Protein AF-A0A0F9K6M1-F1 (afdb_monomer_lite)

Secondary structure (DSSP, 8-state):
---------S-SS-SSTTS--SSS-TTTS------PPTTHHHHHHHHHHTT--HHHHHHHHT--HHHHHHHHHT--

Radius of gyration: 18.56 Å; chains: 1; bounding box: 41×33×42 Å

Organism: NCBI:txid412755

pLDDT: mean 71.0, std 18.12, range [41.09, 94.06]

Sequence (76 aa):
MANSVVGRDGCDVDSKCLECPLSSCLYDGVLPRQRVPYGSQPRAMELRDMGRSALEIAATLGISRRSVDRLLRGSN

Structure (mmCIF, N/CA/C/O backbone):
data_AF-A0A0F9K6M1-F1
#
_entry.id   AF-A0A0F9K6M1-F1
#
loop_
_atom_site.group_PDB
_atom_site.id
_atom_site.type_symbol
_atom_site.label_atom_id
_atom_site.label_alt_id
_atom_site.label_comp_id
_atom_site.label_asym_id
_atom_site.label_entity_id
_atom_site.label_seq_id
_atom_site.pdbx_PDB_ins_code
_atom_site.Cartn_x
_atom_site.Cartn_y
_atom_site.Cartn_z
_atom_site.occupancy
_atom_site.B_iso_or_equiv
_atom_site.auth_seq_id
_atom_site.auth_comp_id
_atom_site.auth_asym_id
_atom_site.auth_atom_id
_atom_site.pdbx_PDB_model_num
ATOM 1 N N . MET A 1 1 ? 27.018 13.162 -25.861 1.00 41.09 1 MET A N 1
ATOM 2 C CA . MET A 1 1 ? 25.642 13.103 -25.324 1.00 41.09 1 MET A CA 1
ATOM 3 C C . MET A 1 1 ? 24.913 11.992 -26.066 1.00 41.09 1 MET A C 1
ATOM 5 O O . MET A 1 1 ? 24.391 12.241 -27.141 1.00 41.09 1 MET A O 1
ATOM 9 N N . ALA A 1 2 ? 24.981 10.754 -25.569 1.00 42.88 2 ALA A N 1
ATOM 10 C CA . ALA A 1 2 ? 24.275 9.618 -26.159 1.00 42.88 2 ALA A CA 1
ATOM 11 C C . ALA A 1 2 ? 23.104 9.273 -25.239 1.00 42.88 2 ALA A C 1
ATOM 13 O O . ALA A 1 2 ? 23.290 8.812 -24.116 1.00 42.88 2 ALA A O 1
ATOM 14 N N . ASN A 1 3 ? 21.910 9.620 -25.704 1.00 46.16 3 ASN A N 1
ATOM 15 C CA . ASN A 1 3 ? 20.644 9.356 -25.048 1.00 46.16 3 ASN A CA 1
ATOM 16 C C . ASN A 1 3 ? 20.241 7.919 -25.413 1.00 46.16 3 ASN A C 1
ATOM 18 O O . ASN A 1 3 ? 19.593 7.697 -26.433 1.00 46.16 3 ASN A O 1
ATOM 22 N N . SER A 1 4 ? 20.718 6.938 -24.645 1.00 44.97 4 SER A N 1
ATOM 23 C CA . SER A 1 4 ? 20.327 5.541 -24.834 1.00 44.97 4 SER A CA 1
ATOM 24 C C . SER A 1 4 ? 18.992 5.306 -24.146 1.00 44.97 4 SER A C 1
ATOM 26 O O . SER A 1 4 ? 18.904 5.217 -22.922 1.00 44.97 4 SER A O 1
ATOM 28 N N . VAL A 1 5 ? 17.954 5.228 -24.974 1.00 50.31 5 VAL A N 1
ATOM 29 C CA . VAL A 1 5 ? 16.657 4.637 -24.653 1.00 50.31 5 VAL A CA 1
ATOM 30 C C . VAL A 1 5 ? 16.901 3.324 -23.906 1.00 50.31 5 VAL A C 1
ATOM 32 O O . VAL A 1 5 ? 17.492 2.395 -24.452 1.00 50.31 5 VAL A O 1
ATOM 35 N N . VAL A 1 6 ? 16.479 3.261 -22.643 1.00 48.84 6 VAL A N 1
ATOM 36 C CA . VAL A 1 6 ? 16.425 2.016 -21.870 1.00 48.84 6 VAL A CA 1
ATOM 37 C C . VAL A 1 6 ? 15.311 1.171 -22.487 1.00 48.84 6 VAL A C 1
ATOM 39 O O . VAL A 1 6 ? 14.133 1.340 -22.165 1.00 48.84 6 VAL A O 1
ATOM 42 N N . GLY A 1 7 ? 15.698 0.337 -23.455 1.00 41.47 7 GLY A N 1
ATOM 43 C CA . GLY A 1 7 ? 14.855 -0.686 -24.062 1.00 41.47 7 GLY A CA 1
ATOM 44 C C . GLY A 1 7 ? 14.315 -1.618 -22.985 1.00 41.47 7 GLY A C 1
ATOM 45 O O . GLY A 1 7 ? 15.018 -1.992 -22.043 1.00 41.47 7 GLY A O 1
ATOM 46 N N . ARG A 1 8 ? 13.030 -1.945 -23.099 1.00 44.69 8 ARG A N 1
ATOM 47 C CA . ARG A 1 8 ? 12.278 -2.819 -22.191 1.00 44.69 8 ARG A CA 1
ATOM 48 C C . ARG A 1 8 ? 12.518 -4.291 -22.530 1.00 44.69 8 ARG A C 1
ATOM 50 O O . ARG A 1 8 ? 11.618 -5.108 -22.374 1.00 44.69 8 ARG A O 1
ATOM 57 N N . ASP A 1 9 ? 13.720 -4.632 -22.964 1.00 44.16 9 ASP A N 1
ATOM 58 C CA . ASP A 1 9 ? 13.954 -5.893 -23.654 1.00 44.16 9 ASP A CA 1
ATOM 59 C C . ASP A 1 9 ? 14.669 -6.833 -22.692 1.00 44.16 9 ASP A C 1
ATOM 61 O O . ASP A 1 9 ? 15.859 -7.137 -22.779 1.00 44.16 9 ASP A O 1
ATOM 65 N N . GLY A 1 10 ? 13.903 -7.272 -21.694 1.00 48.56 10 GLY A N 1
ATOM 66 C CA . GLY A 1 10 ? 14.231 -8.500 -20.997 1.00 48.56 10 GLY A CA 1
ATOM 67 C C . GLY A 1 10 ? 14.125 -9.641 -21.992 1.00 48.56 10 GLY A C 1
ATOM 68 O O . GLY A 1 10 ? 13.028 -10.138 -22.206 1.00 48.56 10 GLY A O 1
ATOM 69 N N . CYS A 1 11 ? 15.260 -10.046 -22.563 1.00 53.78 11 CYS A N 1
ATOM 70 C CA . CYS A 1 11 ? 15.374 -11.214 -23.436 1.00 53.78 11 CYS A CA 1
ATOM 71 C C . CYS A 1 11 ? 14.565 -11.151 -24.750 1.00 53.78 11 CYS A C 1
ATOM 73 O O . CYS A 1 11 ? 13.766 -12.037 -25.025 1.00 53.78 11 CYS A O 1
ATOM 75 N N . ASP A 1 12 ? 14.853 -10.195 -25.637 1.00 52.34 12 ASP A N 1
ATOM 76 C CA . ASP A 1 12 ? 14.432 -10.320 -27.053 1.00 52.34 12 ASP A CA 1
ATOM 77 C C . ASP A 1 12 ? 15.165 -11.455 -27.805 1.00 52.34 12 ASP A C 1
ATOM 79 O O . ASP A 1 12 ? 14.782 -11.839 -28.907 1.00 52.34 12 ASP A O 1
ATOM 83 N N . VAL A 1 13 ? 16.239 -11.994 -27.219 1.00 53.25 13 VAL A N 1
ATOM 84 C CA . VAL A 1 13 ? 17.119 -13.002 -27.834 1.00 53.25 13 VAL A CA 1
ATOM 85 C C . VAL A 1 13 ? 16.846 -14.437 -27.392 1.00 53.25 13 VAL A C 1
ATOM 87 O O . VAL A 1 13 ? 17.222 -15.347 -28.122 1.00 53.25 13 VAL A O 1
ATOM 90 N N . ASP A 1 14 ? 16.192 -14.665 -26.248 1.00 51.25 14 ASP A N 1
ATOM 91 C CA . ASP A 1 14 ? 15.980 -16.025 -25.742 1.00 51.25 14 ASP A CA 1
ATOM 92 C C . ASP A 1 14 ? 14.682 -16.178 -24.949 1.00 51.25 14 ASP A C 1
ATOM 94 O O . ASP A 1 14 ? 14.338 -15.358 -24.105 1.00 51.25 14 ASP A O 1
ATOM 98 N N . SER A 1 15 ? 13.951 -17.269 -25.178 1.00 58.53 15 SER A N 1
ATOM 99 C CA . SER A 1 15 ? 12.617 -17.468 -24.579 1.00 58.53 15 SER A CA 1
ATOM 100 C C . SER A 1 15 ? 12.658 -17.770 -23.073 1.00 58.53 15 SER A C 1
ATOM 102 O O . SER A 1 15 ? 11.609 -17.883 -22.431 1.00 58.53 15 SER A O 1
ATOM 104 N N . LYS A 1 16 ? 13.856 -17.952 -22.499 1.00 57.78 16 LYS A N 1
ATOM 105 C CA . LYS A 1 16 ? 14.068 -18.331 -21.099 1.00 57.78 16 LYS A CA 1
ATOM 106 C C . LYS A 1 16 ? 15.235 -17.560 -20.492 1.00 57.78 16 LYS A C 1
ATOM 108 O O . LYS A 1 16 ? 16.342 -17.560 -21.015 1.00 57.78 16 LYS A O 1
ATOM 113 N N . CYS A 1 17 ? 15.019 -17.008 -19.300 1.00 58.03 17 CYS A N 1
ATOM 114 C CA . CYS A 1 17 ? 16.027 -16.220 -18.587 1.00 58.03 17 CYS A CA 1
ATOM 115 C C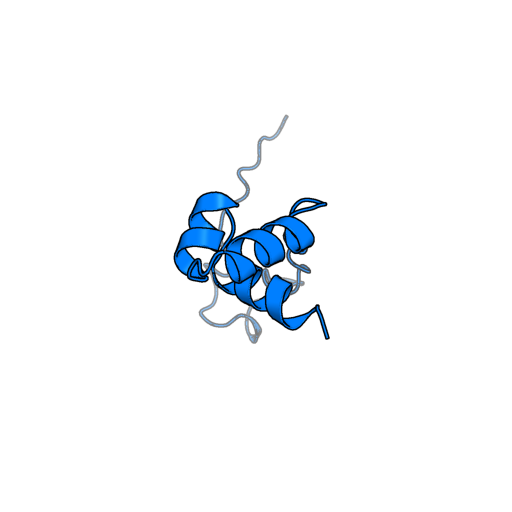 . CYS A 1 17 ? 17.335 -16.973 -18.277 1.00 58.03 17 CYS A C 1
ATOM 117 O O . CYS A 1 17 ? 18.375 -16.337 -18.174 1.00 58.03 17 CYS A O 1
ATOM 119 N N . LEU A 1 18 ? 17.291 -18.302 -18.115 1.00 57.22 18 LEU A N 1
ATOM 120 C CA . LEU A 1 18 ? 18.459 -19.133 -17.778 1.00 57.22 18 LEU A CA 1
ATOM 121 C C . LEU A 1 18 ? 19.342 -19.486 -18.984 1.00 57.22 18 LEU A C 1
ATOM 123 O O . LEU A 1 18 ? 20.445 -19.987 -18.794 1.00 57.22 18 LEU A O 1
ATOM 127 N N . GLU A 1 19 ? 18.855 -19.256 -20.202 1.00 62.53 19 GLU A N 1
ATOM 128 C CA . GLU A 1 19 ? 19.590 -19.513 -21.449 1.00 62.53 19 GLU A CA 1
ATOM 129 C C . GLU A 1 19 ? 20.160 -18.201 -22.032 1.00 62.53 19 GLU A C 1
ATOM 131 O O . GLU A 1 19 ? 20.885 -18.214 -23.020 1.00 62.53 19 GLU A O 1
ATOM 136 N N . CYS A 1 20 ? 19.904 -17.061 -21.375 1.00 63.84 20 CYS A N 1
ATOM 137 C CA . CYS A 1 20 ? 20.354 -15.754 -21.832 1.00 63.84 20 CYS A CA 1
ATOM 138 C C . CYS A 1 20 ? 21.882 -15.592 -21.688 1.00 63.84 20 CYS A C 1
ATOM 140 O O . CYS A 1 20 ? 22.404 -15.740 -20.581 1.00 63.84 20 CYS A O 1
ATOM 142 N N . PRO A 1 21 ? 22.608 -15.186 -22.750 1.00 65.88 21 PRO A N 1
ATOM 143 C CA . PRO A 1 21 ? 24.057 -14.972 -22.693 1.00 65.88 21 PRO A CA 1
ATOM 144 C C . PRO A 1 21 ? 24.467 -13.693 -21.937 1.00 65.88 21 PRO A C 1
ATOM 146 O O . PRO A 1 21 ? 25.656 -13.383 -21.847 1.00 65.88 21 PRO A O 1
ATOM 149 N N . LEU A 1 22 ? 23.509 -12.915 -21.421 1.00 61.75 22 LEU A N 1
ATOM 150 C CA . LEU A 1 22 ? 23.790 -11.724 -20.623 1.00 61.75 22 LEU A CA 1
ATOM 151 C C . LEU A 1 22 ? 24.279 -12.116 -19.223 1.00 61.75 22 LEU A C 1
ATOM 153 O O . LEU A 1 22 ? 23.755 -13.025 -18.589 1.00 61.75 22 LEU A O 1
ATOM 157 N N . SER A 1 23 ? 25.248 -11.364 -18.699 1.00 61.91 23 SER A N 1
ATOM 158 C CA . SER A 1 23 ? 25.867 -11.609 -17.387 1.00 61.91 23 SER A CA 1
ATOM 159 C C . SER A 1 23 ? 24.929 -11.422 -16.185 1.00 61.91 23 SER A C 1
ATOM 161 O O . SER A 1 23 ? 25.326 -11.700 -15.056 1.00 61.91 23 SER A O 1
ATOM 163 N N . SER A 1 24 ? 23.718 -10.904 -16.397 1.00 57.25 24 SER A N 1
ATOM 164 C CA . SER A 1 24 ? 22.712 -10.689 -15.354 1.00 57.25 24 SER A CA 1
ATOM 165 C C . SER A 1 24 ? 21.303 -10.750 -15.939 1.00 57.25 24 SER A C 1
ATOM 167 O O . SER A 1 24 ? 21.025 -10.091 -16.946 1.00 57.25 24 SER A O 1
ATOM 169 N N . CYS A 1 25 ? 20.397 -11.475 -15.281 1.00 62.44 25 CYS A N 1
ATOM 170 C CA . CYS A 1 25 ? 18.988 -11.492 -15.654 1.00 62.44 25 CYS A CA 1
ATOM 171 C C . CYS A 1 25 ? 18.333 -10.132 -15.354 1.00 62.44 25 CYS A C 1
ATOM 173 O O . CYS A 1 25 ? 18.599 -9.521 -14.318 1.00 62.44 25 CYS A O 1
ATOM 175 N N . LEU A 1 26 ? 17.400 -9.683 -16.205 1.00 59.12 26 LEU A N 1
ATOM 176 C CA . LEU A 1 26 ? 16.592 -8.483 -15.934 1.00 59.12 26 LEU A CA 1
ATOM 177 C C . LEU A 1 26 ? 15.846 -8.586 -14.585 1.00 59.12 26 LEU A C 1
ATOM 179 O O . LEU A 1 26 ? 15.609 -7.575 -13.926 1.00 59.12 26 LEU A O 1
ATOM 183 N N . TYR A 1 27 ? 15.510 -9.808 -14.161 1.00 56.16 27 TYR A N 1
ATOM 184 C CA . TYR A 1 27 ? 14.841 -10.094 -12.891 1.00 56.16 27 TYR A CA 1
ATOM 185 C C . TYR A 1 27 ? 15.799 -10.304 -11.702 1.00 56.16 27 TYR A C 1
ATOM 187 O O . TYR A 1 27 ? 15.322 -10.342 -10.569 1.00 56.16 27 TYR A O 1
ATOM 195 N N . ASP A 1 28 ? 17.116 -10.416 -11.934 1.00 56.41 28 ASP A N 1
ATOM 196 C CA . ASP A 1 28 ? 18.130 -10.496 -10.861 1.00 56.41 28 ASP A CA 1
ATOM 197 C C . ASP A 1 28 ? 18.458 -9.124 -10.273 1.00 56.41 28 ASP A C 1
ATOM 199 O O . ASP A 1 28 ? 18.965 -9.012 -9.152 1.00 56.41 28 ASP A O 1
ATOM 203 N N . GLY A 1 29 ? 18.128 -8.052 -10.998 1.00 52.34 29 GLY A N 1
ATOM 204 C CA . GLY A 1 29 ? 18.044 -6.736 -10.399 1.00 52.34 29 GLY A CA 1
ATOM 205 C C . GLY A 1 29 ? 16.976 -6.787 -9.319 1.00 52.34 29 GLY A C 1
ATOM 206 O O . GLY A 1 29 ? 15.796 -6.940 -9.632 1.00 52.34 29 GLY A O 1
ATOM 207 N N . VAL A 1 30 ? 17.381 -6.662 -8.050 1.00 51.31 30 VAL A N 1
ATOM 208 C CA . VAL A 1 30 ? 16.480 -6.385 -6.928 1.00 51.31 30 VAL A CA 1
ATOM 209 C C . VAL A 1 30 ? 15.612 -5.214 -7.365 1.00 51.31 30 VAL A C 1
ATOM 211 O O . VAL A 1 30 ? 16.054 -4.065 -7.301 1.00 51.31 30 VAL A O 1
ATOM 214 N N . LEU A 1 31 ? 14.405 -5.502 -7.871 1.00 54.38 31 LEU A N 1
ATOM 215 C CA . LEU A 1 31 ? 13.451 -4.470 -8.247 1.00 54.38 31 LEU A CA 1
ATOM 216 C C . LEU A 1 31 ? 13.411 -3.531 -7.049 1.00 54.38 31 LEU A C 1
ATOM 218 O O . LEU A 1 31 ? 13.243 -4.042 -5.930 1.00 54.38 31 LEU A O 1
ATOM 222 N N . PRO A 1 32 ? 13.635 -2.213 -7.227 1.00 50.00 32 PRO A N 1
ATOM 223 C CA . PRO A 1 32 ? 13.634 -1.297 -6.103 1.00 50.00 32 PRO A CA 1
ATOM 224 C C . PRO A 1 32 ? 12.329 -1.564 -5.377 1.00 50.00 32 PRO A C 1
ATOM 226 O O . PRO A 1 32 ? 11.265 -1.400 -5.979 1.00 50.00 32 PRO A O 1
ATOM 229 N N . ARG A 1 33 ? 12.409 -2.115 -4.148 1.00 57.06 33 ARG A N 1
ATOM 230 C CA . ARG A 1 33 ? 11.227 -2.459 -3.349 1.00 57.06 33 ARG A CA 1
ATOM 231 C C . ARG A 1 33 ? 10.361 -1.222 -3.437 1.00 57.06 33 ARG A C 1
ATOM 233 O O . ARG A 1 33 ? 10.802 -0.195 -2.924 1.00 57.06 33 ARG A O 1
ATOM 240 N N . GLN A 1 34 ? 9.231 -1.290 -4.150 1.00 58.44 34 GLN A N 1
ATOM 241 C CA . GLN A 1 34 ? 8.354 -0.137 -4.297 1.00 58.44 34 GLN A CA 1
ATOM 242 C C . GLN A 1 34 ? 8.054 0.303 -2.875 1.00 58.44 34 GLN A C 1
ATOM 244 O O . GLN A 1 34 ? 7.399 -0.423 -2.121 1.00 58.44 34 GLN A O 1
ATOM 249 N N . ARG A 1 35 ? 8.683 1.409 -2.467 1.00 65.00 35 ARG A N 1
ATOM 250 C CA . ARG A 1 35 ? 8.610 1.880 -1.097 1.00 65.00 35 ARG A CA 1
ATOM 251 C C . ARG A 1 35 ? 7.189 2.371 -0.969 1.00 65.00 35 ARG A C 1
ATOM 253 O O . ARG A 1 35 ? 6.822 3.373 -1.574 1.00 65.00 35 ARG A O 1
ATOM 260 N N . VAL A 1 36 ? 6.377 1.596 -0.263 1.00 70.06 36 VAL A N 1
ATOM 261 C CA . VAL A 1 36 ? 5.051 2.047 0.119 1.00 70.06 36 VAL A CA 1
ATOM 262 C C . VAL A 1 36 ? 5.264 3.372 0.864 1.00 70.06 36 VAL A C 1
ATOM 264 O O . VAL A 1 36 ? 6.138 3.408 1.738 1.00 70.06 36 VAL A O 1
ATOM 267 N N . PRO A 1 37 ? 4.562 4.460 0.498 1.00 73.81 37 PRO A N 1
ATOM 268 C CA . PRO A 1 37 ? 4.774 5.760 1.119 1.00 73.81 37 PRO A CA 1
ATOM 269 C C . PRO A 1 37 ? 4.713 5.654 2.644 1.00 73.81 37 PRO A C 1
ATOM 271 O O . PRO A 1 37 ? 3.851 4.952 3.189 1.00 73.81 37 PRO A O 1
ATOM 274 N N . TYR A 1 38 ? 5.631 6.331 3.334 1.00 70.75 38 TYR A N 1
ATOM 275 C CA . TYR A 1 38 ? 5.636 6.386 4.794 1.00 70.75 38 TYR A CA 1
ATOM 276 C C . TYR A 1 38 ? 4.264 6.875 5.291 1.00 70.75 38 TYR A C 1
ATOM 278 O O . TYR A 1 38 ? 3.743 7.861 4.779 1.00 70.75 38 TYR A O 1
ATOM 286 N N . GLY A 1 39 ? 3.646 6.147 6.227 1.00 76.56 39 GLY A N 1
ATOM 287 C CA . GLY A 1 39 ? 2.282 6.431 6.704 1.00 76.56 39 GLY A CA 1
ATOM 288 C C . GLY A 1 39 ? 1.147 5.698 5.970 1.00 76.56 39 GLY A C 1
ATOM 289 O O . GLY A 1 39 ? -0.001 5.769 6.402 1.00 76.56 39 GLY A O 1
ATOM 290 N N . SER A 1 40 ? 1.432 4.916 4.924 1.00 80.75 40 SER A N 1
ATOM 291 C CA . SER A 1 40 ? 0.382 4.132 4.243 1.00 80.75 40 SER A CA 1
ATOM 292 C C . SER A 1 40 ? -0.172 2.992 5.099 1.00 80.75 40 SER A C 1
ATOM 294 O O . SER A 1 40 ? -1.321 2.608 4.921 1.00 80.75 40 SER A O 1
ATOM 296 N N . GLN A 1 41 ? 0.625 2.438 6.021 1.00 84.88 41 GLN A N 1
ATOM 297 C CA . GLN A 1 41 ? 0.179 1.372 6.923 1.00 84.88 41 GLN A CA 1
ATOM 298 C C . GLN A 1 41 ? -0.877 1.852 7.932 1.00 84.88 41 GLN A C 1
ATOM 300 O O . GLN A 1 41 ? -1.963 1.274 7.917 1.00 84.88 41 GLN A O 1
ATOM 305 N N . PRO A 1 42 ? -0.646 2.907 8.747 1.00 89.12 42 PRO A N 1
ATOM 306 C CA . PRO A 1 42 ? -1.676 3.393 9.665 1.00 89.12 42 PRO A CA 1
ATOM 307 C C . PRO A 1 42 ? -2.933 3.839 8.912 1.00 89.12 42 PRO A C 1
ATOM 309 O O . PRO A 1 42 ? -4.039 3.498 9.315 1.00 89.12 42 PRO A O 1
ATOM 312 N N . ARG A 1 43 ? -2.783 4.477 7.742 1.00 89.31 43 ARG A N 1
ATOM 313 C CA . ARG A 1 43 ? -3.936 4.873 6.923 1.00 89.31 43 ARG A CA 1
ATOM 314 C C . ARG A 1 43 ? -4.707 3.682 6.343 1.00 89.31 43 ARG A C 1
ATOM 316 O O . ARG A 1 43 ? -5.932 3.726 6.274 1.00 89.31 43 ARG A O 1
ATOM 323 N N . ALA A 1 44 ? -4.017 2.619 5.925 1.00 89.62 44 ALA A N 1
ATOM 324 C CA . ALA A 1 44 ? -4.659 1.384 5.475 1.00 89.62 44 ALA A CA 1
ATOM 325 C C . ALA A 1 44 ? -5.420 0.689 6.615 1.00 89.62 44 ALA A C 1
ATOM 327 O O . ALA A 1 44 ? -6.496 0.152 6.365 1.00 89.62 44 ALA A O 1
ATOM 328 N N . MET A 1 45 ? -4.887 0.724 7.842 1.00 90.12 45 MET A N 1
ATOM 329 C CA . MET A 1 45 ? -5.561 0.196 9.033 1.00 90.12 45 MET A CA 1
ATOM 330 C C . MET A 1 45 ? -6.812 1.007 9.379 1.00 90.12 45 MET A C 1
ATOM 332 O O . MET A 1 45 ? -7.883 0.425 9.469 1.00 90.12 45 MET A O 1
ATOM 336 N N . GLU A 1 46 ? -6.722 2.340 9.433 1.00 92.88 46 GLU A N 1
ATOM 337 C CA . GLU A 1 46 ? -7.887 3.211 9.665 1.00 92.88 46 GLU A CA 1
ATOM 338 C C . GLU A 1 46 ? -9.020 2.935 8.666 1.00 92.88 46 GLU A C 1
ATOM 340 O O . GLU A 1 46 ? -10.176 2.766 9.045 1.00 92.88 46 GLU A O 1
ATOM 345 N N . LEU A 1 47 ? -8.696 2.852 7.370 1.00 91.50 47 LEU A N 1
ATOM 346 C CA . LEU A 1 47 ? -9.692 2.567 6.336 1.00 91.50 47 LEU A CA 1
ATOM 347 C C . LEU A 1 47 ? -10.276 1.155 6.480 1.00 91.50 47 LEU A C 1
ATOM 349 O O . LEU A 1 47 ? -11.459 0.947 6.204 1.00 91.50 47 LEU A O 1
ATOM 353 N N . ARG A 1 48 ? -9.461 0.187 6.913 1.00 92.56 48 ARG A N 1
ATOM 354 C CA . ARG A 1 48 ? -9.914 -1.178 7.177 1.00 92.56 48 ARG A CA 1
ATOM 355 C C . ARG A 1 48 ? -10.874 -1.230 8.366 1.00 92.56 48 ARG A C 1
ATOM 357 O O . ARG A 1 48 ? -11.895 -1.906 8.257 1.00 92.56 48 ARG A O 1
ATOM 364 N N . ASP A 1 49 ? -10.586 -0.490 9.431 1.00 93.06 49 ASP A N 1
ATOM 365 C CA . ASP A 1 49 ? -11.434 -0.387 10.624 1.00 93.06 49 ASP A CA 1
ATOM 366 C C . ASP A 1 49 ? -12.762 0.323 10.318 1.00 93.06 49 ASP A C 1
ATOM 368 O O . ASP A 1 49 ? -13.804 -0.033 10.862 1.00 93.06 49 ASP A O 1
ATOM 372 N N . MET A 1 50 ? -12.766 1.246 9.349 1.00 93.12 50 MET A N 1
ATOM 373 C CA . MET A 1 50 ? -13.984 1.839 8.773 1.00 93.12 50 MET A CA 1
ATOM 374 C C . MET A 1 50 ? -14.776 0.875 7.865 1.00 93.12 50 MET A C 1
ATOM 376 O O . MET A 1 50 ? -15.759 1.282 7.244 1.00 93.12 50 MET A O 1
ATOM 380 N N . GLY A 1 51 ? -14.351 -0.385 7.735 1.00 94.06 51 GLY A N 1
ATOM 381 C CA . GLY A 1 51 ? -15.033 -1.410 6.944 1.00 94.06 51 GLY A CA 1
ATOM 382 C C . GLY A 1 51 ? -14.736 -1.373 5.442 1.00 94.06 51 GLY A C 1
ATOM 383 O O . GLY A 1 51 ? -15.397 -2.080 4.680 1.00 94.06 51 GLY A O 1
ATOM 384 N N . ARG A 1 52 ? -13.746 -0.591 4.984 1.00 93.56 52 ARG A N 1
ATOM 385 C CA . ARG A 1 52 ? -13.386 -0.548 3.557 1.00 93.56 52 ARG A CA 1
ATOM 386 C C . ARG A 1 52 ? -12.755 -1.861 3.098 1.00 93.56 52 ARG A C 1
ATOM 388 O O . ARG A 1 52 ? -11.976 -2.521 3.801 1.00 93.56 52 ARG A O 1
ATOM 395 N N . SER A 1 53 ? -13.072 -2.235 1.864 1.00 93.88 53 SER A N 1
ATOM 396 C CA . SER A 1 53 ? -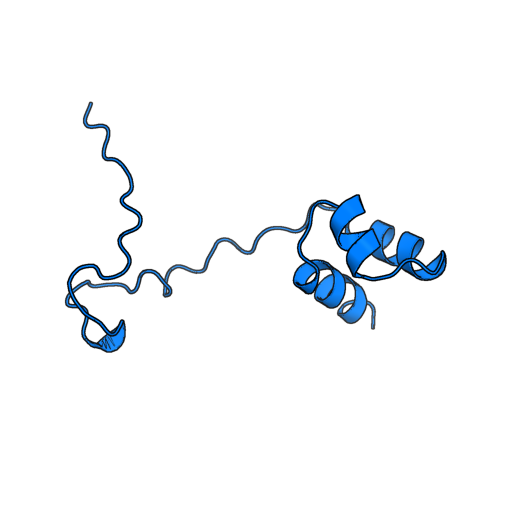12.455 -3.372 1.189 1.00 93.88 53 SER A CA 1
ATOM 397 C C . SER A 1 53 ? -11.008 -3.061 0.789 1.00 93.88 53 SER A C 1
ATOM 399 O O . SER A 1 53 ? -10.633 -1.914 0.549 1.00 93.88 53 SER A O 1
ATOM 401 N N . ALA A 1 54 ? -10.178 -4.098 0.645 1.00 89.56 54 ALA A N 1
ATOM 402 C CA . ALA A 1 54 ? -8.786 -3.933 0.214 1.00 89.56 54 ALA A CA 1
ATOM 403 C C . ALA A 1 54 ? -8.655 -3.243 -1.160 1.00 89.56 54 ALA A C 1
ATOM 405 O O . ALA A 1 54 ? -7.645 -2.598 -1.432 1.00 89.56 54 ALA A O 1
ATOM 406 N N . LEU A 1 55 ? -9.674 -3.369 -2.018 1.00 92.56 55 LEU A N 1
ATOM 407 C CA . LEU A 1 55 ? -9.718 -2.729 -3.332 1.00 92.56 55 LEU A CA 1
ATOM 408 C C . LEU A 1 55 ? -9.997 -1.223 -3.220 1.00 92.56 55 LEU A C 1
ATOM 410 O O . LEU A 1 55 ? -9.330 -0.432 -3.881 1.00 92.56 55 LEU A O 1
ATOM 414 N N . GLU A 1 56 ? -10.907 -0.814 -2.334 1.00 92.12 56 GLU A N 1
ATOM 415 C CA . GLU A 1 56 ? -11.148 0.607 -2.044 1.00 92.12 56 GLU A CA 1
ATOM 416 C C . GLU A 1 56 ? -9.936 1.265 -1.376 1.00 92.12 56 GLU A C 1
ATOM 418 O O . GLU A 1 56 ? -9.574 2.393 -1.712 1.00 92.12 56 GLU A O 1
ATOM 423 N N . ILE A 1 57 ? -9.268 0.553 -0.464 1.00 93.31 57 ILE A N 1
ATOM 424 C CA . ILE A 1 57 ? -8.041 1.032 0.189 1.00 93.31 57 ILE A CA 1
ATOM 425 C C . ILE A 1 57 ? -6.927 1.221 -0.847 1.00 93.31 5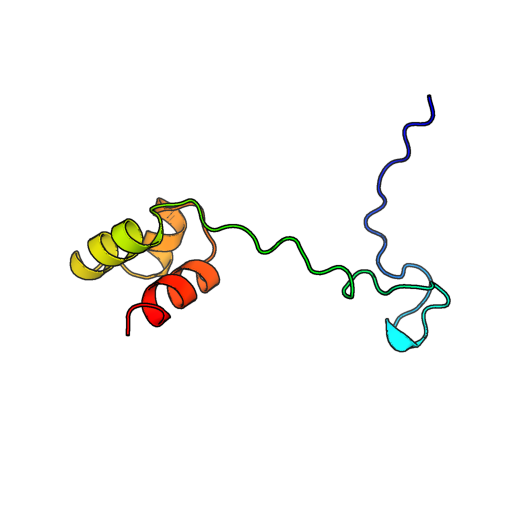7 ILE A C 1
ATOM 427 O O . ILE A 1 57 ? -6.242 2.241 -0.837 1.00 93.31 57 ILE A O 1
ATOM 431 N N . ALA A 1 58 ? -6.775 0.269 -1.772 1.00 91.81 58 ALA A N 1
ATOM 432 C CA . ALA A 1 58 ? -5.806 0.339 -2.863 1.00 91.81 58 ALA A CA 1
ATOM 433 C C . ALA A 1 58 ? -6.039 1.574 -3.747 1.00 91.81 58 ALA A C 1
ATOM 435 O O . ALA A 1 58 ? -5.101 2.328 -4.005 1.00 91.81 58 ALA A O 1
ATOM 436 N N . ALA A 1 59 ? -7.295 1.816 -4.137 1.00 92.12 59 ALA A N 1
ATOM 437 C CA . ALA A 1 59 ? -7.678 2.997 -4.906 1.00 92.12 59 ALA A CA 1
ATOM 438 C C . ALA A 1 59 ? -7.419 4.301 -4.130 1.00 92.12 59 ALA A C 1
ATOM 440 O O . ALA A 1 59 ? -6.884 5.251 -4.692 1.00 92.12 59 ALA A O 1
ATOM 441 N N . THR A 1 60 ? -7.732 4.325 -2.831 1.00 90.69 60 THR A N 1
ATOM 442 C CA . THR A 1 60 ? -7.556 5.509 -1.969 1.00 90.69 60 THR A CA 1
ATOM 443 C C . THR A 1 60 ? -6.083 5.864 -1.764 1.00 90.69 60 THR A C 1
ATOM 445 O O . THR A 1 60 ? -5.723 7.036 -1.741 1.00 90.69 60 THR A O 1
ATOM 448 N N . LEU A 1 61 ? -5.223 4.857 -1.604 1.00 87.56 61 LEU A N 1
ATOM 449 C CA . LEU A 1 61 ? -3.793 5.041 -1.342 1.00 87.56 61 LEU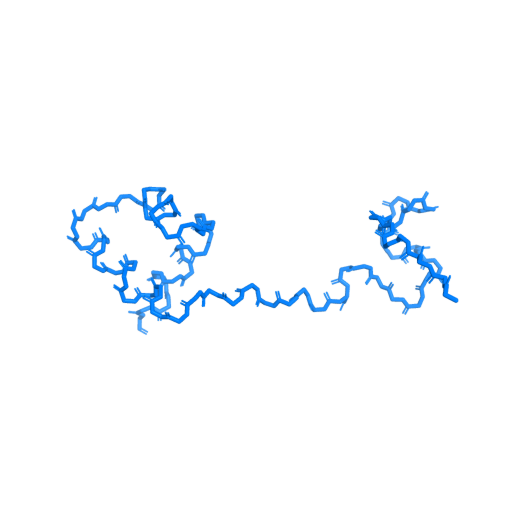 A CA 1
ATOM 450 C C . LEU A 1 61 ? -2.942 5.085 -2.619 1.00 87.56 61 LEU A C 1
ATOM 452 O O . LEU A 1 61 ? -1.737 5.308 -2.533 1.00 87.56 61 LEU A O 1
ATOM 456 N N . GLY A 1 62 ? -3.533 4.845 -3.793 1.00 88.25 62 GLY A N 1
ATOM 457 C CA . GLY A 1 62 ? -2.801 4.770 -5.059 1.00 88.25 62 GLY A CA 1
ATOM 458 C C . GLY A 1 62 ? -1.794 3.614 -5.111 1.00 88.25 62 GLY A C 1
ATOM 459 O O . GLY A 1 62 ? -0.762 3.720 -5.771 1.00 88.25 62 GLY A O 1
ATOM 460 N N . ILE A 1 63 ? -2.063 2.514 -4.398 1.00 87.50 63 ILE A N 1
ATOM 461 C CA . ILE A 1 63 ? -1.179 1.339 -4.327 1.00 87.50 63 ILE A CA 1
ATOM 462 C C . ILE A 1 63 ? -1.886 0.078 -4.823 1.00 87.50 63 ILE A C 1
ATOM 464 O O . ILE A 1 63 ? -3.106 0.015 -4.913 1.00 87.50 63 ILE A O 1
ATOM 468 N N . SER A 1 64 ? -1.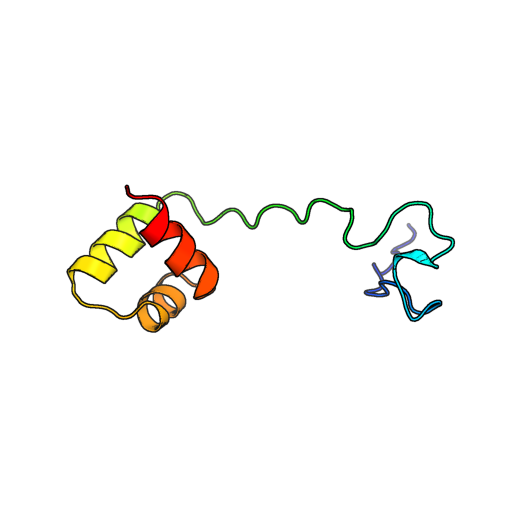120 -0.973 -5.124 1.00 87.88 64 SER A N 1
ATOM 469 C CA . SER A 1 64 ? -1.705 -2.251 -5.544 1.00 87.88 64 SER A CA 1
ATOM 470 C C . SER A 1 64 ? -2.474 -2.942 -4.407 1.00 87.88 64 SER A C 1
ATOM 472 O O . SER A 1 64 ? -2.084 -2.851 -3.240 1.00 87.88 64 SER A O 1
ATOM 474 N N . ARG A 1 65 ? -3.490 -3.752 -4.745 1.00 89.94 65 ARG A N 1
ATOM 475 C CA . ARG A 1 65 ? -4.179 -4.637 -3.779 1.00 89.94 65 ARG A CA 1
ATOM 476 C C . ARG A 1 65 ? -3.194 -5.518 -3.003 1.00 89.94 65 ARG A C 1
ATOM 478 O O . ARG A 1 65 ? -3.329 -5.692 -1.800 1.00 89.94 65 ARG A O 1
ATOM 485 N N . ARG A 1 66 ? -2.154 -6.018 -3.681 1.00 86.38 66 ARG A N 1
ATOM 486 C CA . ARG A 1 66 ? -1.083 -6.815 -3.063 1.00 86.38 66 ARG A CA 1
ATOM 487 C C . ARG A 1 66 ? -0.296 -6.016 -2.018 1.00 86.38 66 ARG A C 1
ATOM 489 O O . ARG A 1 66 ? 0.134 -6.586 -1.020 1.00 86.38 66 ARG A O 1
ATOM 496 N N . SER A 1 67 ? -0.094 -4.718 -2.245 1.00 87.12 67 SER A N 1
ATOM 497 C CA . SER A 1 67 ? 0.544 -3.819 -1.279 1.00 87.12 67 SER A CA 1
ATOM 498 C C . SER A 1 67 ? -0.350 -3.607 -0.060 1.00 87.12 67 SER A C 1
ATOM 500 O O . SER A 1 67 ? 0.150 -3.712 1.053 1.00 87.12 67 SER A O 1
ATOM 502 N N . VAL A 1 68 ? -1.661 -3.412 -0.253 1.00 89.81 68 VAL A N 1
ATOM 503 C CA . VAL A 1 68 ? -2.638 -3.348 0.851 1.00 89.81 68 VAL A CA 1
ATOM 504 C C . VAL A 1 68 ? -2.625 -4.636 1.672 1.00 89.81 68 VAL A C 1
ATOM 506 O O . VAL A 1 68 ? -2.472 -4.580 2.887 1.00 89.81 68 VAL A O 1
ATOM 509 N N . ASP A 1 69 ? -2.689 -5.799 1.020 1.00 89.69 69 ASP A N 1
ATOM 510 C CA . ASP A 1 69 ? -2.653 -7.094 1.710 1.00 89.69 69 ASP A CA 1
ATOM 511 C C . ASP A 1 69 ? -1.363 -7.269 2.530 1.00 89.69 69 ASP A C 1
ATOM 513 O O . ASP A 1 69 ? -1.399 -7.818 3.628 1.00 89.69 69 ASP A O 1
ATOM 517 N N . ARG A 1 70 ? -0.212 -6.792 2.031 1.00 85.94 70 ARG A N 1
ATOM 518 C CA . ARG A 1 70 ? 1.048 -6.798 2.797 1.00 85.94 70 ARG A CA 1
ATOM 519 C C . ARG A 1 70 ? 1.012 -5.848 3.990 1.00 85.94 70 ARG A C 1
ATOM 521 O O . ARG A 1 70 ? 1.476 -6.241 5.055 1.00 85.94 70 ARG A O 1
ATOM 528 N N . LEU A 1 71 ? 0.482 -4.636 3.815 1.00 87.06 71 LEU A N 1
ATOM 529 C CA . LEU A 1 71 ? 0.351 -3.659 4.900 1.00 87.06 71 LEU A CA 1
ATOM 530 C C . LEU A 1 71 ? -0.524 -4.207 6.032 1.00 87.06 71 LEU A C 1
ATOM 532 O O . LEU A 1 71 ? -0.155 -4.081 7.192 1.00 87.06 71 LEU A O 1
ATOM 536 N N . LEU A 1 72 ? -1.642 -4.854 5.692 1.00 86.25 72 LEU A N 1
ATOM 537 C CA . LEU A 1 72 ? -2.580 -5.411 6.670 1.00 86.25 72 LEU A CA 1
ATOM 538 C C . LEU A 1 72 ? -2.062 -6.697 7.336 1.00 86.25 72 LEU A C 1
ATOM 540 O O . LEU A 1 72 ? -2.403 -6.970 8.480 1.00 86.25 72 LEU A O 1
ATOM 544 N N . ARG A 1 73 ? -1.228 -7.491 6.649 1.00 84.38 73 ARG A N 1
ATOM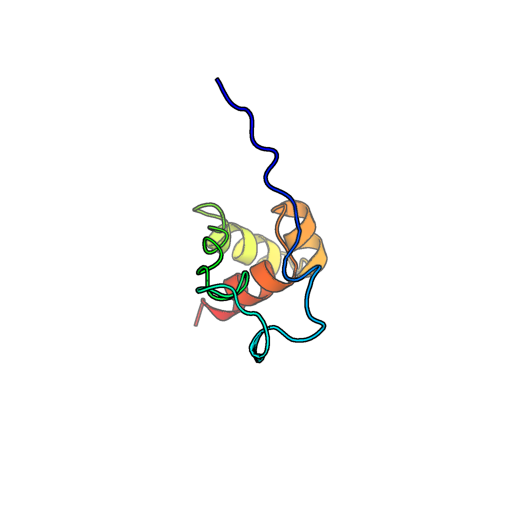 545 C CA . ARG A 1 73 ? -0.611 -8.708 7.218 1.00 84.38 73 ARG A CA 1
ATOM 546 C C . ARG A 1 73 ? 0.577 -8.422 8.136 1.00 84.38 73 ARG A C 1
ATOM 548 O O . ARG A 1 73 ? 0.894 -9.263 8.965 1.00 84.38 73 ARG A O 1
ATOM 555 N N . GLY A 1 74 ? 1.247 -7.283 7.960 1.00 67.00 74 GLY A N 1
ATOM 556 C CA . GLY A 1 74 ? 2.406 -6.880 8.762 1.00 67.00 74 GLY A CA 1
ATOM 557 C C . GLY A 1 74 ? 2.069 -6.277 10.129 1.00 67.00 74 GLY A C 1
ATOM 558 O O . GLY A 1 74 ? 2.990 -5.854 10.816 1.00 67.00 74 GLY A O 1
ATOM 559 N N . SER A 1 75 ? 0.788 -6.205 10.505 1.00 55.16 75 SER A N 1
ATOM 560 C CA . SER A 1 75 ? 0.318 -5.647 11.783 1.00 55.16 75 SER A CA 1
ATOM 561 C C . SER A 1 75 ? 0.016 -6.717 12.847 1.00 55.16 75 SER A C 1
ATOM 563 O O . SER A 1 75 ? -0.886 -6.514 13.654 1.00 55.16 75 SER A O 1
ATOM 565 N N . ASN A 1 76 ? 0.720 -7.856 12.825 1.00 43.53 76 ASN A N 1
ATOM 566 C CA . ASN A 1 76 ? 0.645 -8.866 13.891 1.00 43.53 76 ASN A CA 1
ATOM 567 C C . ASN A 1 76 ? 1.767 -8.658 14.909 1.00 43.53 76 ASN A C 1
ATOM 569 O O . ASN A 1 76 ? 2.917 -8.485 14.444 1.00 43.53 76 ASN A O 1
#

Foldseek 3Di:
DDDDDPDPCQDPPDPDQVPDPDPDGPVNPPPPPPPQPPPLLVVLVVCVVVVDDLVVSCVVSVHDSVVSVVSVVVPD